Protein AF-A0A5K0Z1Z8-F1 (afdb_monomer_lite)

Secondary structure (DSSP, 8-state):
---EEEEEE-SSSEEEETTT--EEESSEEEEEE--TT----EEETT----B--S--SSSGGGTTSPPB-

Sequence (69 aa):
GAKSASVYLPGRELWYDLRNGVSYSGGRVYELEVSEECIPTFQRGGIIIPRKDRFRRSTTQMVGDPYTL

Foldseek 3Di:
DDFKDKDAFADQWWKAFPPPRDIDGHPDIDIGTDDPPDDRDIDTPPDDDWDQPDDDPDPVVSPPGDIDD

InterPro domains:
  IPR013780 Glycosyl hydrolase, all-beta [G3DSA:2.60.40.1180] (1-56)
  IPR048395 Glycosyl hydrolase family 31, C-terminal domain [PF21365] (2-49)

Organism: NCBI:txid210225

Structure (mmCIF, N/CA/C/O backbone):
data_AF-A0A5K0Z1Z8-F1
#
_entry.id   AF-A0A5K0Z1Z8-F1
#
loop_
_atom_site.group_PDB
_atom_site.id
_atom_site.type_symbol
_atom_site.label_atom_id
_atom_site.label_alt_id
_atom_site.label_comp_id
_atom_site.label_asym_id
_atom_site.label_entity_id
_atom_site.label_seq_id
_atom_site.pdbx_PDB_ins_code
_atom_site.Cartn_x
_atom_site.Cartn_y
_atom_site.Cartn_z
_atom_site.occupancy
_atom_site.B_iso_or_equiv
_atom_site.auth_seq_id
_atom_site.auth_comp_id
_atom_site.auth_asym_id
_atom_site.auth_atom_id
_atom_site.pdbx_PDB_model_num
ATOM 1 N N . GLY A 1 1 ? 22.020 -0.355 8.369 1.00 79.69 1 GLY A N 1
ATOM 2 C CA . GLY A 1 1 ? 21.065 -1.262 7.705 1.00 79.69 1 GLY A CA 1
ATOM 3 C C . GLY A 1 1 ? 21.241 -1.254 6.196 1.00 79.69 1 GLY A C 1
ATOM 4 O O . GLY A 1 1 ? 22.114 -0.544 5.697 1.00 79.69 1 GLY A O 1
ATOM 5 N N . ALA A 1 2 ? 20.424 -2.038 5.485 1.00 85.62 2 ALA A N 1
ATOM 6 C CA . ALA A 1 2 ? 20.291 -1.965 4.027 1.00 85.62 2 ALA A CA 1
ATOM 7 C C . ALA A 1 2 ? 19.738 -0.591 3.606 1.00 85.62 2 ALA A C 1
ATOM 9 O O . ALA A 1 2 ? 18.949 -0.002 4.341 1.00 85.62 2 ALA A O 1
ATOM 10 N N . LYS A 1 3 ? 20.180 -0.081 2.450 1.00 91.69 3 LYS A N 1
ATOM 11 C CA . LYS A 1 3 ? 19.791 1.241 1.917 1.00 91.69 3 LYS A CA 1
ATOM 12 C C . LYS A 1 3 ? 18.997 1.162 0.613 1.00 91.69 3 LYS A C 1
ATOM 14 O O . LYS A 1 3 ? 18.456 2.165 0.162 1.00 91.69 3 LYS A O 1
ATOM 19 N N . SER A 1 4 ? 18.929 -0.022 0.012 1.00 93.50 4 SER A N 1
ATOM 20 C CA . SER A 1 4 ? 18.139 -0.289 -1.182 1.00 93.50 4 SER A CA 1
ATOM 21 C C . SER A 1 4 ? 17.477 -1.662 -1.109 1.00 93.50 4 SER A C 1
ATOM 23 O O . SER A 1 4 ? 17.934 -2.544 -0.374 1.00 93.50 4 SER A O 1
ATOM 25 N N . ALA A 1 5 ? 16.393 -1.829 -1.864 1.00 94.12 5 ALA A N 1
ATOM 26 C CA . ALA A 1 5 ? 15.691 -3.090 -2.039 1.00 94.12 5 ALA A CA 1
ATOM 27 C C . ALA A 1 5 ? 15.352 -3.315 -3.517 1.00 94.12 5 ALA A C 1
ATOM 29 O O . ALA A 1 5 ? 14.788 -2.438 -4.174 1.00 94.12 5 ALA A O 1
ATOM 30 N N . SER A 1 6 ? 15.651 -4.520 -3.999 1.00 96.50 6 SER A N 1
ATOM 31 C CA . SER A 1 6 ? 15.279 -4.982 -5.334 1.00 96.50 6 SER A CA 1
ATOM 32 C C . SER A 1 6 ? 13.882 -5.598 -5.292 1.00 96.50 6 SER A C 1
ATOM 34 O O . SER A 1 6 ? 13.659 -6.592 -4.595 1.00 96.50 6 SER A O 1
ATOM 36 N N . VAL A 1 7 ? 12.922 -5.005 -6.002 1.00 97.00 7 VAL A N 1
ATOM 37 C CA . VAL A 1 7 ? 11.511 -5.418 -5.991 1.00 97.00 7 VAL A CA 1
ATOM 38 C C . VAL A 1 7 ? 11.054 -5.751 -7.404 1.00 97.00 7 VAL A C 1
ATOM 40 O O . VAL A 1 7 ? 11.029 -4.893 -8.284 1.00 97.00 7 VAL A O 1
ATOM 43 N N . TYR A 1 8 ? 10.644 -7.000 -7.625 1.00 98.19 8 TYR A N 1
ATOM 44 C CA . TYR A 1 8 ? 9.980 -7.405 -8.861 1.00 98.19 8 TYR A CA 1
ATOM 45 C C . TYR A 1 8 ? 8.477 -7.134 -8.774 1.00 98.19 8 TYR A C 1
ATOM 47 O O . TYR A 1 8 ? 7.791 -7.699 -7.922 1.00 98.19 8 TYR A O 1
ATOM 55 N N . LEU A 1 9 ? 7.960 -6.304 -9.680 1.00 98.19 9 LEU A N 1
ATOM 56 C CA . LEU A 1 9 ? 6.527 -6.047 -9.813 1.00 98.19 9 LEU A CA 1
ATOM 57 C C . LEU A 1 9 ? 6.002 -6.834 -11.020 1.00 98.19 9 LEU A C 1
ATOM 59 O O . LEU A 1 9 ? 6.363 -6.500 -12.148 1.00 98.19 9 LEU A O 1
ATOM 63 N N . PRO A 1 10 ? 5.196 -7.895 -10.834 1.00 98.06 10 PRO A N 1
ATOM 64 C CA . PRO A 1 10 ? 4.775 -8.770 -11.926 1.00 98.06 10 PRO A CA 1
ATOM 65 C C . PRO A 1 10 ? 3.636 -8.172 -12.765 1.00 98.06 10 PRO A C 1
ATOM 67 O O . PRO A 1 10 ? 3.033 -7.159 -12.410 1.00 98.06 10 PRO A O 1
ATOM 70 N N . GLY A 1 11 ? 3.309 -8.847 -13.868 1.00 97.31 11 GLY A N 1
ATOM 71 C CA . GLY A 1 11 ? 2.143 -8.522 -14.695 1.00 97.31 11 GLY A CA 1
ATOM 72 C C . GLY A 1 11 ? 2.358 -7.349 -15.652 1.00 97.31 11 GLY A C 1
ATOM 73 O O . GLY A 1 11 ? 3.486 -6.945 -15.919 1.00 97.31 11 GLY A O 1
ATOM 74 N N . ARG A 1 12 ? 1.266 -6.837 -16.221 1.00 97.12 12 ARG A N 1
ATOM 75 C CA . ARG A 1 12 ? 1.266 -5.671 -17.136 1.00 97.12 12 ARG A CA 1
ATOM 76 C C . ARG A 1 12 ? 0.555 -4.463 -16.529 1.00 97.12 12 ARG A C 1
ATOM 78 O O . ARG A 1 12 ? 0.493 -3.403 -17.145 1.00 97.12 12 ARG A O 1
ATOM 85 N N . GLU A 1 13 ? -0.016 -4.646 -15.349 1.00 97.81 13 GLU A N 1
ATOM 86 C CA . GLU A 1 13 ? -0.756 -3.642 -14.615 1.00 97.81 13 GLU A CA 1
ATOM 87 C C . GLU A 1 13 ? 0.182 -2.575 -14.050 1.00 97.81 13 GLU A C 1
ATOM 89 O O . GLU A 1 13 ? 1.387 -2.781 -13.874 1.00 97.81 13 GLU A O 1
ATOM 94 N N . LEU A 1 14 ? -0.401 -1.420 -13.739 1.00 98.31 14 LEU A N 1
ATOM 95 C CA . LEU A 1 14 ? 0.263 -0.442 -12.895 1.00 98.31 14 LEU A CA 1
ATOM 96 C C . LEU A 1 14 ? 0.274 -0.937 -11.449 1.00 98.31 14 LEU A C 1
ATOM 98 O O . LEU A 1 14 ? -0.639 -1.628 -11.006 1.00 98.31 14 LEU A O 1
ATOM 102 N N . TRP A 1 15 ? 1.303 -0.557 -10.717 1.00 98.56 15 TRP A N 1
ATOM 103 C CA . TRP A 1 15 ? 1.475 -0.782 -9.293 1.00 98.56 15 TRP A CA 1
ATOM 104 C C . TRP A 1 15 ? 1.651 0.568 -8.622 1.00 98.56 15 TRP A C 1
ATOM 106 O O . TRP A 1 15 ? 2.379 1.408 -9.134 1.00 98.56 15 TRP A O 1
ATOM 116 N N . TYR A 1 16 ? 1.000 0.790 -7.494 1.00 98.06 16 TYR A N 1
ATOM 117 C CA . TYR A 1 16 ? 0.987 2.077 -6.812 1.00 98.06 16 TYR A CA 1
ATOM 118 C C . TYR A 1 16 ? 1.673 1.933 -5.466 1.00 98.06 16 TYR A C 1
ATOM 120 O O . TYR A 1 16 ? 1.279 1.075 -4.677 1.00 98.06 16 TYR A O 1
ATOM 128 N N . ASP A 1 17 ? 2.685 2.751 -5.202 1.00 96.06 17 ASP A N 1
ATOM 129 C CA . ASP A 1 17 ? 3.289 2.844 -3.874 1.00 96.06 17 ASP A CA 1
ATOM 130 C C . ASP A 1 17 ? 2.227 3.351 -2.885 1.00 96.06 17 ASP A C 1
ATOM 132 O O . ASP A 1 17 ? 1.656 4.432 -3.053 1.00 96.06 17 ASP A O 1
ATOM 136 N N . LEU A 1 18 ? 1.941 2.551 -1.855 1.00 94.81 18 LEU A N 1
ATOM 137 C CA . LEU A 1 18 ? 0.888 2.848 -0.880 1.00 94.81 18 LEU A CA 1
ATOM 138 C C . LEU A 1 18 ? 1.172 4.088 -0.024 1.00 94.81 18 LEU A C 1
ATOM 140 O O . LEU A 1 18 ? 0.253 4.597 0.622 1.00 94.81 18 LEU A O 1
ATOM 144 N N . ARG A 1 19 ? 2.418 4.567 0.014 1.00 92.19 19 ARG A N 1
ATOM 145 C CA . ARG A 1 19 ? 2.819 5.722 0.819 1.00 92.19 19 ARG A CA 1
ATOM 146 C C . ARG A 1 19 ? 2.586 7.047 0.099 1.00 92.19 19 ARG A C 1
ATOM 148 O O . ARG A 1 19 ? 2.161 8.006 0.737 1.00 92.19 19 ARG A O 1
ATOM 155 N N . ASN A 1 20 ? 2.912 7.124 -1.189 1.00 93.19 20 ASN A N 1
ATOM 156 C CA . ASN A 1 20 ? 2.921 8.382 -1.953 1.00 93.19 20 ASN A CA 1
ATOM 157 C C . ASN A 1 20 ? 2.021 8.356 -3.206 1.00 93.19 20 ASN A C 1
ATOM 159 O O . ASN A 1 20 ? 1.842 9.394 -3.839 1.00 93.19 20 ASN A O 1
ATOM 163 N N . GLY A 1 21 ? 1.454 7.200 -3.565 1.00 95.19 21 GLY A N 1
ATOM 164 C CA . GLY A 1 21 ? 0.592 7.027 -4.735 1.00 95.19 21 GLY A CA 1
ATOM 165 C C . GLY A 1 21 ? 1.324 6.981 -6.080 1.00 95.19 21 GLY A C 1
ATOM 166 O O . GLY A 1 21 ? 0.665 6.918 -7.119 1.00 95.19 21 GLY A O 1
ATOM 167 N N . VAL A 1 22 ? 2.662 7.007 -6.100 1.00 96.56 22 VAL A N 1
ATOM 168 C CA . VAL A 1 22 ? 3.459 6.946 -7.335 1.00 96.56 22 VAL A CA 1
ATOM 169 C C . VAL A 1 22 ? 3.218 5.614 -8.038 1.00 96.56 22 VAL A C 1
ATOM 171 O O . VAL A 1 22 ? 3.239 4.550 -7.420 1.00 96.56 22 VAL A O 1
ATOM 174 N N . SER A 1 23 ? 2.997 5.677 -9.350 1.00 97.25 23 SER A N 1
ATOM 175 C CA . SER A 1 23 ? 2.747 4.505 -10.183 1.00 97.25 23 SER A CA 1
ATOM 176 C C . SER A 1 23 ? 4.026 3.933 -10.799 1.00 97.25 23 SER A C 1
ATOM 178 O O . SER A 1 23 ? 4.867 4.667 -11.318 1.00 97.25 23 SER A O 1
ATOM 180 N N . TYR A 1 24 ? 4.090 2.611 -10.863 1.00 98.00 24 TYR A N 1
ATOM 181 C CA . TYR A 1 24 ? 5.148 1.788 -11.429 1.00 98.00 24 TYR A CA 1
ATOM 182 C C . TYR A 1 24 ? 4.524 0.829 -12.446 1.00 98.00 24 TYR A C 1
ATOM 184 O O . TYR A 1 24 ? 3.415 0.344 -12.252 1.00 98.00 24 TYR A O 1
ATOM 192 N N . SER A 1 25 ? 5.208 0.534 -13.546 1.00 98.12 25 SER A N 1
ATOM 193 C CA . SER A 1 25 ? 4.739 -0.462 -14.512 1.00 98.12 25 SER A CA 1
ATOM 194 C C . SER A 1 25 ? 5.174 -1.863 -14.087 1.00 98.12 25 SER A C 1
ATOM 196 O O . SER A 1 25 ? 6.339 -2.058 -13.732 1.00 98.12 25 SER A O 1
ATOM 198 N N . GLY A 1 26 ? 4.276 -2.840 -14.193 1.00 98.12 26 GLY A N 1
ATOM 199 C CA . GLY A 1 26 ? 4.600 -4.248 -13.986 1.00 98.12 26 GLY A CA 1
ATOM 200 C C . GLY A 1 26 ? 5.565 -4.829 -15.029 1.00 98.12 26 GLY A C 1
ATOM 201 O O . GLY A 1 26 ? 5.928 -4.195 -16.023 1.00 98.12 26 GLY A O 1
ATOM 202 N N . GLY A 1 27 ? 5.988 -6.063 -14.772 1.00 98.12 27 GLY A N 1
ATOM 203 C CA . GLY A 1 27 ? 6.829 -6.880 -15.638 1.00 98.12 27 GLY A CA 1
ATOM 204 C C . GLY A 1 27 ? 8.326 -6.628 -15.478 1.00 98.12 27 GLY A C 1
ATOM 205 O O . GLY A 1 27 ? 9.102 -7.154 -16.273 1.00 98.12 27 GLY A O 1
ATOM 206 N N . ARG A 1 28 ? 8.752 -5.849 -14.476 1.00 97.88 28 ARG A N 1
ATOM 207 C CA . ARG A 1 28 ? 10.163 -5.489 -14.280 1.00 97.88 28 ARG A CA 1
ATOM 208 C C . ARG A 1 28 ? 10.566 -5.391 -12.815 1.00 97.88 28 ARG A C 1
ATOM 210 O O . ARG A 1 28 ? 9.728 -5.322 -11.917 1.00 97.88 28 ARG A O 1
ATOM 217 N N . VAL A 1 29 ? 11.877 -5.409 -12.607 1.00 98.06 29 VAL A N 1
ATOM 218 C CA . VAL A 1 29 ? 12.519 -5.212 -11.308 1.00 98.06 29 VAL A CA 1
ATOM 219 C C . VAL A 1 29 ? 12.840 -3.730 -11.123 1.00 98.06 29 VAL A C 1
ATOM 221 O O . VAL A 1 29 ? 13.270 -3.068 -12.069 1.00 98.06 29 VAL A O 1
ATOM 224 N N . TYR A 1 30 ? 12.627 -3.226 -9.913 1.00 97.00 30 TYR A N 1
ATOM 225 C CA . TYR A 1 30 ? 12.967 -1.876 -9.483 1.00 97.00 30 TYR A CA 1
ATOM 226 C C . TYR A 1 30 ? 13.956 -1.922 -8.326 1.00 97.00 30 TYR A C 1
ATOM 228 O O . TYR A 1 30 ? 13.741 -2.655 -7.365 1.00 97.00 30 TYR A O 1
ATOM 236 N 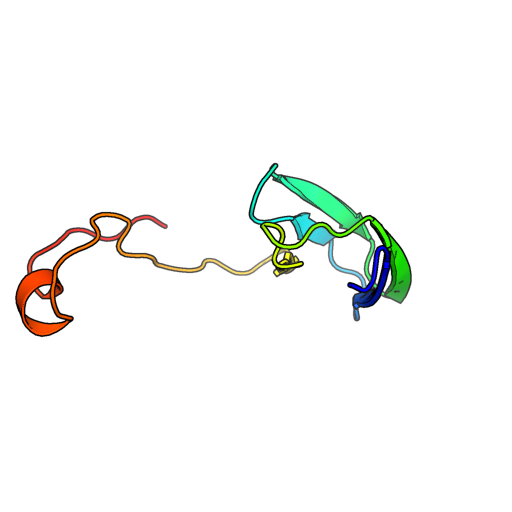N . GLU A 1 31 ? 14.994 -1.095 -8.398 1.00 96.50 31 GLU A N 1
ATOM 237 C CA . GLU A 1 31 ? 15.858 -0.799 -7.256 1.00 96.50 31 GLU A CA 1
ATOM 238 C C . GLU A 1 31 ? 15.309 0.435 -6.542 1.00 96.50 31 GLU A C 1
ATOM 240 O O . GLU A 1 31 ? 15.273 1.527 -7.113 1.00 96.50 31 GLU A O 1
ATOM 245 N N . LEU A 1 32 ? 14.833 0.250 -5.315 1.00 94.12 32 LEU A N 1
ATOM 246 C CA . LEU A 1 32 ? 14.198 1.295 -4.518 1.00 94.12 32 LEU A CA 1
ATOM 247 C C . LEU A 1 32 ? 15.101 1.680 -3.357 1.00 94.12 32 LEU A C 1
ATOM 249 O O . LEU A 1 32 ? 15.616 0.803 -2.666 1.00 94.12 32 LEU A O 1
ATOM 253 N N . GLU A 1 33 ? 15.248 2.976 -3.101 1.00 93.12 33 GLU A N 1
ATOM 254 C CA . GLU A 1 33 ? 15.873 3.443 -1.867 1.00 93.12 33 GLU A CA 1
ATOM 255 C C . GLU A 1 33 ? 14.964 3.141 -0.674 1.00 93.12 33 GLU A C 1
ATOM 257 O O . GLU A 1 33 ? 13.756 3.397 -0.701 1.00 93.12 33 GLU A O 1
ATOM 262 N N . VAL A 1 34 ? 15.551 2.594 0.387 1.00 92.81 34 VAL A N 1
ATOM 263 C CA . VAL A 1 34 ? 14.835 2.272 1.622 1.00 92.81 34 VAL A CA 1
ATOM 264 C C . VAL A 1 34 ? 15.551 2.868 2.822 1.00 92.81 34 VAL A C 1
ATOM 266 O O . VAL A 1 34 ? 16.779 2.925 2.889 1.00 92.81 34 VAL A O 1
ATOM 269 N N . SER A 1 35 ? 14.754 3.306 3.788 1.00 92.00 35 SER A N 1
ATOM 270 C CA . SER A 1 35 ? 15.199 3.680 5.126 1.00 92.00 35 SER A CA 1
ATOM 271 C C . SER A 1 35 ? 14.603 2.713 6.144 1.00 92.00 35 SER A C 1
ATOM 273 O O . SER A 1 35 ? 13.700 1.945 5.824 1.00 92.00 35 SER A O 1
ATOM 275 N N . GLU A 1 36 ? 15.074 2.769 7.389 1.00 91.81 36 GLU A N 1
ATOM 276 C CA . GLU A 1 36 ? 14.544 1.931 8.476 1.00 91.81 36 GLU A CA 1
ATOM 277 C C . GLU A 1 36 ? 13.053 2.194 8.766 1.00 91.81 36 GLU A C 1
ATOM 279 O O . GLU A 1 36 ? 12.360 1.324 9.280 1.00 91.81 36 GLU A O 1
ATOM 284 N N . GLU A 1 37 ? 12.540 3.363 8.377 1.00 90.06 37 GLU A N 1
ATOM 285 C CA . GLU A 1 37 ? 11.130 3.747 8.517 1.00 90.06 37 GLU A CA 1
ATOM 286 C C . GLU A 1 37 ? 10.278 3.392 7.286 1.00 90.06 37 GLU A C 1
ATOM 288 O O . GLU A 1 37 ? 9.060 3.584 7.291 1.00 90.06 37 GLU A O 1
ATOM 293 N N . CYS A 1 38 ? 10.896 2.917 6.200 1.00 86.38 38 CYS A N 1
ATOM 294 C CA . CYS A 1 38 ? 10.220 2.683 4.929 1.00 86.38 38 CYS A CA 1
ATOM 295 C C . CYS A 1 38 ? 9.970 1.189 4.701 1.00 86.38 38 CYS A C 1
ATOM 297 O O . CYS A 1 38 ? 10.906 0.396 4.642 1.00 86.38 38 CYS A O 1
ATOM 299 N N . ILE A 1 39 ? 8.704 0.816 4.498 1.00 92.06 39 ILE A N 1
ATOM 300 C CA . ILE A 1 39 ? 8.301 -0.542 4.113 1.00 92.06 39 ILE A CA 1
ATOM 301 C C . ILE A 1 39 ? 7.824 -0.501 2.652 1.00 92.06 39 ILE A C 1
ATOM 303 O O . ILE A 1 39 ? 6.732 0.019 2.399 1.00 92.06 39 ILE A O 1
ATOM 307 N N . PRO A 1 40 ? 8.591 -1.041 1.683 1.00 93.94 40 PRO A N 1
ATOM 308 C CA . PRO A 1 40 ? 8.189 -1.066 0.277 1.00 93.94 40 PRO A CA 1
ATOM 309 C C . PRO A 1 40 ? 6.898 -1.872 0.090 1.00 93.94 40 PRO A C 1
ATOM 311 O O . PRO A 1 40 ? 6.904 -3.098 0.186 1.00 93.94 40 PRO A O 1
ATOM 314 N N . THR A 1 41 ? 5.783 -1.184 -0.161 1.00 96.12 41 THR A N 1
ATOM 315 C CA . THR A 1 41 ? 4.458 -1.808 -0.275 1.00 96.12 41 THR A CA 1
ATOM 316 C C . THR A 1 41 ? 3.691 -1.211 -1.443 1.00 96.12 41 THR A C 1
ATOM 318 O O . THR A 1 41 ? 3.575 0.008 -1.556 1.00 96.12 41 THR A O 1
ATOM 321 N N . PHE A 1 42 ? 3.131 -2.074 -2.291 1.00 97.50 42 PHE A N 1
ATOM 322 C CA . PHE A 1 42 ? 2.490 -1.670 -3.537 1.00 97.50 42 PHE A CA 1
ATOM 323 C C . PHE A 1 42 ? 1.089 -2.264 -3.677 1.00 97.50 42 PHE A C 1
ATOM 325 O O . PHE A 1 42 ? 0.875 -3.443 -3.391 1.00 97.50 42 PHE A O 1
ATOM 332 N N . GLN A 1 43 ? 0.149 -1.471 -4.184 1.00 98.06 43 GLN A N 1
ATOM 333 C CA . GLN A 1 43 ? -1.171 -1.929 -4.610 1.00 98.06 43 GLN A CA 1
ATOM 334 C C . GLN A 1 43 ? -1.188 -2.135 -6.124 1.00 98.06 43 GLN A C 1
ATOM 336 O O . GLN A 1 43 ? -0.810 -1.246 -6.882 1.00 98.06 43 GLN A O 1
ATOM 341 N N . ARG A 1 44 ? -1.651 -3.300 -6.583 1.00 98.19 44 ARG A N 1
ATOM 342 C CA . ARG A 1 44 ? -1.840 -3.565 -8.015 1.00 98.19 44 ARG A CA 1
ATOM 343 C C . ARG A 1 44 ? -3.028 -2.760 -8.556 1.00 98.19 44 ARG A C 1
ATOM 345 O O . ARG A 1 44 ? -4.029 -2.570 -7.873 1.00 98.19 44 ARG A O 1
ATOM 352 N N . GLY A 1 45 ? -2.957 -2.316 -9.801 1.00 98.06 45 GLY A N 1
ATOM 353 C CA . GLY A 1 45 ? -4.090 -1.735 -10.510 1.00 98.06 45 GLY A CA 1
ATOM 354 C C . GLY A 1 45 ? -5.209 -2.761 -10.700 1.00 98.06 45 GLY A C 1
ATOM 355 O O . GLY A 1 45 ? -4.954 -3.950 -10.889 1.00 98.06 45 GLY A O 1
ATOM 356 N N . GLY A 1 46 ? -6.457 -2.299 -10.638 1.00 97.25 46 GLY A N 1
ATOM 357 C CA . GLY A 1 46 ? -7.636 -3.156 -10.797 1.00 97.25 46 GLY A CA 1
ATOM 358 C C . GLY A 1 46 ? -8.071 -3.906 -9.532 1.00 97.25 46 GLY A C 1
ATOM 359 O O . GLY A 1 46 ? -8.937 -4.770 -9.627 1.00 97.25 46 GLY A O 1
ATOM 360 N N . ILE A 1 47 ? -7.507 -3.587 -8.360 1.00 97.25 47 ILE A N 1
ATOM 361 C CA . ILE A 1 47 ? -7.982 -4.100 -7.065 1.00 97.25 47 ILE A CA 1
ATOM 362 C C . ILE A 1 47 ? -8.377 -2.964 -6.116 1.00 97.25 47 ILE A C 1
ATOM 364 O O . ILE A 1 47 ? -7.765 -1.896 -6.125 1.00 97.25 47 ILE A O 1
ATOM 368 N N . ILE A 1 48 ? -9.382 -3.230 -5.279 1.00 97.44 48 ILE A N 1
ATOM 369 C CA . ILE A 1 48 ? -9.828 -2.369 -4.174 1.00 97.44 48 ILE A CA 1
ATOM 370 C C . ILE A 1 48 ? -9.441 -3.063 -2.865 1.00 97.44 48 ILE A C 1
ATOM 372 O O . ILE A 1 48 ? -9.715 -4.255 -2.704 1.00 97.44 48 ILE A O 1
ATOM 376 N N . ILE A 1 49 ? -8.803 -2.338 -1.942 1.00 96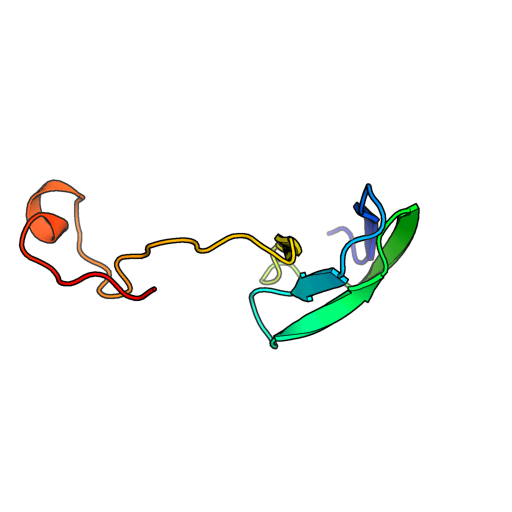.62 49 ILE A N 1
ATOM 377 C CA . ILE A 1 49 ? -8.349 -2.875 -0.652 1.00 96.62 49 ILE A CA 1
ATOM 378 C C . ILE A 1 49 ? -9.093 -2.148 0.477 1.00 96.62 49 ILE A C 1
ATOM 380 O O . ILE A 1 49 ? -8.739 -1.014 0.793 1.00 96.62 49 ILE A O 1
ATOM 384 N N . PRO A 1 50 ? -10.084 -2.782 1.129 1.00 97.38 50 PRO A N 1
ATOM 385 C CA . PRO A 1 50 ? -10.741 -2.189 2.284 1.00 97.38 50 PRO A CA 1
ATOM 386 C C . PRO A 1 50 ? -9.786 -2.121 3.480 1.00 97.38 50 PRO A C 1
ATOM 388 O O . PRO A 1 50 ? -9.132 -3.108 3.827 1.00 97.38 50 PRO A O 1
ATOM 391 N N . ARG A 1 51 ? -9.743 -0.976 4.161 1.00 97.00 51 ARG A N 1
ATOM 392 C CA . ARG A 1 51 ? -8.908 -0.750 5.352 1.00 97.00 51 ARG A CA 1
ATOM 393 C C . ARG A 1 51 ? -9.712 -0.125 6.481 1.00 97.00 51 ARG A C 1
ATOM 395 O O . ARG A 1 51 ? -10.721 0.526 6.246 1.00 97.00 51 ARG A O 1
ATOM 402 N N . LYS A 1 52 ? -9.258 -0.314 7.719 1.00 98.06 52 LYS A N 1
ATOM 403 C CA . LYS A 1 52 ? -9.738 0.442 8.883 1.00 98.06 52 LYS A CA 1
ATOM 404 C C . LYS A 1 52 ? -8.618 1.360 9.342 1.00 98.06 52 LYS A C 1
ATOM 406 O O . LYS A 1 52 ? -7.719 0.923 10.052 1.00 98.06 52 LYS A O 1
ATOM 411 N N . ASP A 1 53 ? -8.695 2.626 8.949 1.00 96.94 53 ASP A N 1
ATOM 412 C CA . ASP A 1 53 ? -7.611 3.592 9.185 1.00 96.94 53 ASP A CA 1
ATOM 413 C C . ASP A 1 53 ? -7.627 4.178 10.611 1.00 96.94 53 ASP A C 1
ATOM 415 O O . ASP A 1 53 ? -6.737 4.928 11.009 1.00 96.94 53 ASP A O 1
ATOM 419 N N . ARG A 1 54 ? -8.632 3.819 11.421 1.00 97.62 54 ARG A N 1
ATOM 420 C CA . ARG A 1 54 ? -8.695 4.164 12.845 1.00 97.62 54 ARG A CA 1
ATOM 421 C C . ARG A 1 54 ? -7.961 3.109 13.665 1.00 97.62 54 ARG A C 1
ATOM 423 O O . ARG A 1 54 ? -8.542 2.100 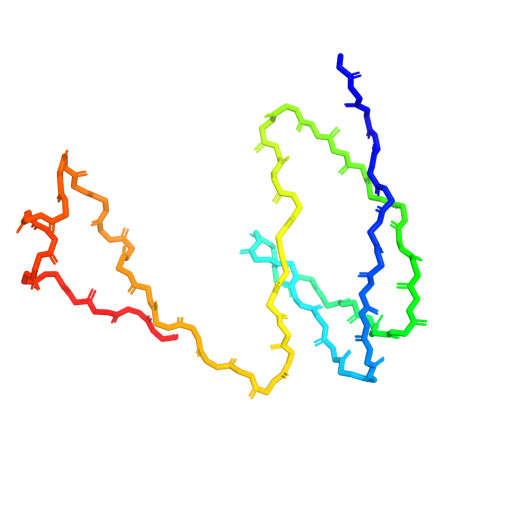14.057 1.00 97.62 54 ARG A O 1
ATOM 430 N N . PHE A 1 55 ? -6.684 3.350 13.944 1.00 97.06 55 PHE A N 1
ATOM 431 C CA . PHE A 1 55 ? -5.895 2.457 14.792 1.00 97.06 55 PHE A CA 1
ATOM 432 C C . PHE A 1 55 ? -6.444 2.412 16.230 1.00 97.06 55 PHE A C 1
ATOM 434 O O . PHE A 1 55 ? -6.746 3.442 16.837 1.00 97.06 55 PHE A O 1
ATOM 441 N N . ARG A 1 56 ? -6.559 1.203 16.793 1.00 97.69 56 ARG A N 1
ATOM 442 C CA . ARG A 1 56 ? -6.980 0.942 18.184 1.00 97.69 56 ARG A CA 1
ATOM 443 C C . ARG A 1 56 ? -5.949 0.059 18.888 1.00 97.69 56 ARG A C 1
ATOM 445 O O . ARG A 1 56 ? -4.990 -0.392 18.271 1.00 97.69 56 ARG A O 1
ATOM 452 N N . ARG A 1 57 ? -6.148 -0.211 20.184 1.00 98.12 57 ARG A N 1
ATOM 453 C CA . ARG A 1 57 ? -5.225 -1.051 20.973 1.00 98.12 57 ARG A CA 1
ATOM 454 C C . ARG A 1 57 ? -5.421 -2.552 20.733 1.00 98.12 57 ARG A C 1
ATOM 456 O O . ARG A 1 57 ? -4.553 -3.334 21.099 1.00 98.12 57 ARG A O 1
ATOM 463 N N . SER A 1 58 ? -6.541 -2.960 20.134 1.00 98.19 58 SER A N 1
ATOM 464 C CA . SER A 1 58 ? -6.797 -4.336 19.697 1.00 98.19 58 SER A CA 1
ATOM 465 C C . SER A 1 58 ? -7.801 -4.381 18.544 1.00 98.19 58 SER A C 1
ATOM 467 O O . SER A 1 58 ? -8.563 -3.436 18.326 1.00 98.19 58 SER A O 1
ATOM 469 N N . THR A 1 59 ? -7.850 -5.509 17.835 1.00 97.81 59 THR A N 1
ATOM 470 C CA . THR A 1 59 ? -8.809 -5.748 16.745 1.00 97.81 59 THR A CA 1
ATOM 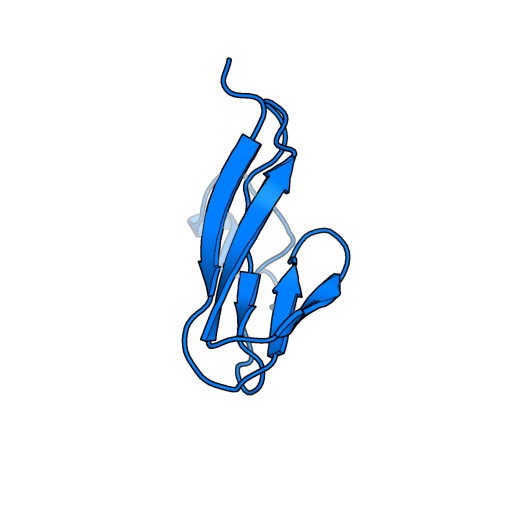471 C C . THR A 1 59 ? -10.258 -5.770 17.233 1.00 97.81 59 THR A C 1
ATOM 473 O O . THR A 1 59 ? -11.138 -5.263 16.540 1.00 97.81 59 THR A O 1
ATOM 476 N N . THR A 1 60 ? -10.519 -6.256 18.452 1.00 98.44 60 THR A N 1
ATOM 477 C CA . THR A 1 60 ? -11.854 -6.227 19.078 1.00 98.44 60 THR A CA 1
ATOM 478 C C . THR A 1 60 ? -12.399 -4.802 19.183 1.00 98.44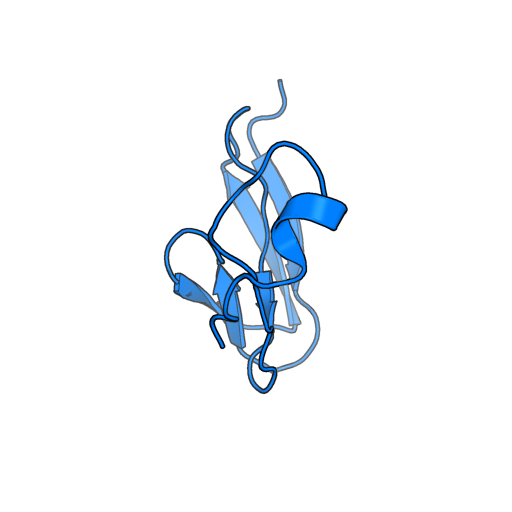 60 THR A C 1
ATOM 480 O O . THR A 1 60 ? -13.579 -4.568 18.939 1.00 98.44 60 THR A O 1
ATOM 483 N N . GLN A 1 61 ? -11.538 -3.822 19.478 1.00 98.31 61 GLN A N 1
ATOM 484 C CA . GLN A 1 61 ? -11.936 -2.411 19.541 1.00 98.31 61 GLN A CA 1
ATOM 485 C C . GLN A 1 61 ? -12.164 -1.780 18.160 1.00 98.31 61 GLN A C 1
ATOM 487 O O . GLN A 1 61 ? -12.763 -0.711 18.085 1.00 98.31 61 GLN A O 1
ATOM 492 N N . MET A 1 62 ? -11.711 -2.423 17.080 1.00 98.44 62 MET A N 1
ATOM 493 C CA . MET A 1 62 ? -11.896 -1.944 15.707 1.00 98.44 62 MET A CA 1
ATOM 494 C C . MET A 1 62 ? -13.189 -2.459 15.075 1.00 98.44 62 MET A C 1
ATOM 496 O O . MET A 1 62 ? -13.539 -2.005 13.990 1.00 98.44 62 MET A O 1
ATOM 500 N N . VAL A 1 63 ? -13.910 -3.404 15.696 1.00 98.00 63 VAL A N 1
ATOM 501 C CA . VAL A 1 63 ? -15.070 -4.092 15.087 1.00 98.00 63 VAL A CA 1
ATOM 502 C C . VAL A 1 63 ? -16.104 -3.106 14.532 1.00 98.00 63 VAL A C 1
ATOM 504 O O . VAL A 1 63 ? -16.519 -3.263 13.386 1.00 98.00 63 VAL A O 1
ATOM 507 N N . GLY A 1 64 ? -16.435 -2.053 15.284 1.00 97.94 64 GLY A N 1
ATOM 508 C CA . GLY A 1 64 ? -17.396 -1.021 14.872 1.00 97.94 64 GLY A CA 1
ATOM 509 C C . GLY A 1 64 ? -16.822 0.145 14.056 1.00 97.94 64 GLY A C 1
ATOM 510 O O . GLY A 1 64 ? -17.584 1.023 13.660 1.00 97.94 64 GLY A O 1
ATOM 511 N N . ASP A 1 65 ? -15.506 0.201 13.817 1.00 98.19 65 ASP A N 1
ATOM 512 C CA . ASP A 1 65 ? -14.909 1.287 13.030 1.00 98.19 65 ASP A CA 1
ATOM 513 C C . ASP A 1 65 ? -15.268 1.161 11.535 1.00 98.19 65 ASP A C 1
ATOM 515 O O . ASP A 1 65 ? -15.341 0.038 11.016 1.00 98.19 65 ASP A O 1
ATOM 519 N N . PRO A 1 66 ? -15.476 2.294 10.833 1.00 98.12 66 PRO A N 1
ATOM 520 C CA . PRO A 1 66 ? -15.794 2.299 9.410 1.00 98.12 66 PRO A CA 1
ATOM 521 C C . PRO A 1 66 ? -14.605 1.837 8.562 1.00 98.12 66 PRO A C 1
ATOM 523 O O . PRO A 1 66 ? -13.449 1.915 8.986 1.00 98.12 66 PRO A O 1
ATOM 526 N N . TYR A 1 67 ? -14.914 1.399 7.343 1.00 98.06 67 TYR A N 1
ATOM 527 C CA . TYR A 1 67 ? -13.920 1.062 6.331 1.00 98.06 67 TYR A CA 1
ATOM 528 C C . TYR A 1 67 ? -13.644 2.246 5.397 1.00 98.06 67 TYR A C 1
ATOM 530 O O . TYR A 1 67 ? -14.561 2.983 5.036 1.00 98.06 67 TYR A O 1
ATOM 538 N N . THR A 1 68 ? -12.391 2.363 4.971 1.00 97.69 68 THR A N 1
ATOM 539 C CA . THR A 1 68 ? -11.937 3.134 3.810 1.00 97.69 68 THR A CA 1
ATOM 540 C C . THR A 1 68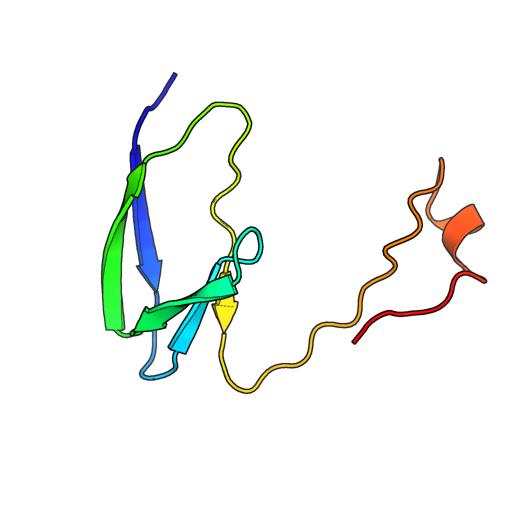 ? -11.759 2.165 2.642 1.00 97.69 68 THR A C 1
ATOM 542 O O . THR A 1 68 ? -11.236 1.068 2.852 1.00 97.69 68 THR A O 1
ATOM 545 N N . LEU A 1 69 ? -12.190 2.550 1.439 1.00 94.81 69 LEU A N 1
ATOM 546 C CA . LEU A 1 69 ? -12.013 1.791 0.194 1.00 94.81 69 LEU A CA 1
ATOM 547 C C . LEU A 1 69 ? -11.016 2.483 -0.733 1.00 94.81 69 LEU A C 1
ATOM 549 O O . LEU A 1 69 ? -11.002 3.734 -0.719 1.00 94.81 69 LEU A O 1
#

Radius of gyration: 15.13 Å; chains: 1; bounding box: 38×17×38 Å

pLDDT: mean 95.99, std 3.38, range [79.69, 98.56]